Protein AF-A0A2U1ANM5-F1 (afdb_monomer)

Organism: NCBI:txid172901

Solvent-accessible surface area (backbone atoms only — not comparable to full-atom values): 6572 Å² total; per-residue (Å²): 144,84,55,70,69,64,52,50,54,52,50,51,56,49,51,52,55,51,50,52,52,56,52,50,56,52,48,50,51,51,51,34,51,51,52,34,53,51,53,36,49,52,51,50,54,52,47,26,64,67,14,61,36,53,91,90,54,89,54,94,73,46,73,56,52,79,62,56,63,49,81,44,83,42,75,51,94,76,40,80,35,71,37,62,46,77,34,50,72,80,61,88,74,78,62,62,70,61,52,56,56,54,54,52,48,60,62,77,69,59,133

Sequence (111 aa):
MKNVAQENEKAISGAIKIAEREIRDHLDVLVRQSVEDTLNALLNAEADAICQASRYQRSPDRQDTRAGSYKRKLLTKAGEVELQVPRYERCRLKHKSLSVIRQSKAVLKKP

Foldseek 3Di:
DPDVVVVVVVVVVVVVVVVVVVVVVVVLVVVLVVVQVVLQVLLQVLVCVQQVHHVPDDDPSGPWDWPFWDWDWAQDPSGIYIHTHTDTDPDPDDRPSVVVSVVVVVVVPDD

pLDDT: mean 79.52, std 12.74, range [37.69, 93.25]

InterPro domains:
  IPR001207 Transposase, mutator type [PF00872] (16-88)
  IPR001207 Transposase, mutator type [PTHR33217] (17-89)

Secondary structure (DSSP, 8-state):
--SHHHHHHHHHHHHHHHHHHHHHHHHHHHHHHHHHHHHHHHHHHHHHHHHTS-TT---TT----EEEEEEEEEEETTEEEEEEEEEESS--PPPHHHHHHHHHHHHTT--

Nearest PDB structures (foldseek):
  6xg8-assembly1_A  TM=7.596E-01  e=2.508E-04  Acetivibrio thermocellus ATCC 27405
  3bb1-assembly3_F  TM=3.248E-01  e=9.630E+00  Pisum sativum
  3bb1-assembly4_H  TM=2.721E-01  e=6.514E+00  Pisum sativum

Structure (mmCIF, N/CA/C/O backbone):
data_AF-A0A2U1ANM5-F1
#
_entry.id   AF-A0A2U1ANM5-F1
#
loop_
_atom_site.group_PDB
_atom_site.id
_atom_site.type_symbol
_atom_site.label_atom_id
_atom_site.label_alt_id
_atom_site.label_comp_id
_atom_site.label_asym_id
_atom_site.label_entity_id
_atom_site.label_seq_id
_atom_site.pdbx_PDB_ins_code
_atom_site.Cartn_x
_atom_site.Cartn_y
_atom_site.Cartn_z
_atom_site.occupancy
_atom_site.B_iso_or_equiv
_atom_site.auth_seq_id
_atom_site.auth_comp_id
_atom_site.auth_asym_id
_atom_site.auth_atom_id
_atom_site.pdbx_PDB_model_num
ATOM 1 N N . MET A 1 1 ? -34.993 -8.705 50.096 1.00 51.12 1 MET A N 1
ATOM 2 C CA . MET A 1 1 ? -33.958 -9.431 49.317 1.00 51.12 1 MET A CA 1
ATOM 3 C C . MET A 1 1 ? -34.191 -9.326 47.800 1.00 51.12 1 MET A C 1
ATOM 5 O O . MET A 1 1 ? -34.071 -10.310 47.088 1.00 51.12 1 MET A O 1
ATOM 9 N N . LYS A 1 2 ? -34.508 -8.137 47.269 1.00 54.59 2 LYS A N 1
ATOM 10 C CA . LYS A 1 2 ? -34.695 -7.904 45.827 1.00 54.59 2 LYS A CA 1
ATOM 11 C C . LYS A 1 2 ? -33.929 -6.630 45.480 1.00 54.59 2 LYS A C 1
ATOM 13 O O . LYS A 1 2 ? -34.429 -5.570 45.804 1.00 54.59 2 LYS A O 1
ATOM 18 N N . ASN A 1 3 ? -32.693 -6.759 44.998 1.00 62.16 3 ASN A N 1
ATOM 19 C CA . ASN A 1 3 ? -31.908 -5.672 44.375 1.00 62.16 3 ASN A CA 1
ATOM 20 C C . ASN A 1 3 ? -30.631 -6.209 43.706 1.00 62.16 3 ASN A C 1
ATOM 22 O O . ASN A 1 3 ? -30.222 -5.688 42.679 1.00 62.16 3 ASN A O 1
ATOM 26 N N . VAL A 1 4 ? -30.076 -7.321 44.201 1.00 60.78 4 VAL A N 1
ATOM 27 C CA . VAL A 1 4 ? -28.837 -7.915 43.660 1.00 60.78 4 VAL A CA 1
ATOM 28 C C . VAL A 1 4 ? -28.984 -8.344 42.190 1.00 60.78 4 VAL A C 1
ATOM 30 O O . VAL A 1 4 ? -28.096 -8.105 41.383 1.00 60.78 4 VAL A O 1
ATOM 33 N N . ALA A 1 5 ? -30.129 -8.915 41.797 1.00 60.09 5 ALA A N 1
ATOM 34 C CA . ALA A 1 5 ? -30.358 -9.341 40.411 1.00 60.09 5 ALA A CA 1
ATOM 35 C C . ALA A 1 5 ? -30.454 -8.161 39.419 1.00 60.09 5 ALA A C 1
ATOM 37 O O . ALA A 1 5 ? -29.904 -8.235 38.325 1.00 60.09 5 ALA A O 1
ATOM 38 N N . GLN A 1 6 ? -31.089 -7.051 39.817 1.00 62.19 6 GLN A N 1
ATOM 39 C CA . GLN A 1 6 ? -31.223 -5.858 38.968 1.00 62.19 6 GLN A CA 1
ATOM 40 C C . GLN A 1 6 ? -29.914 -5.067 38.852 1.00 62.19 6 GLN A C 1
ATOM 42 O O . GLN A 1 6 ? -29.645 -4.457 37.817 1.00 62.19 6 GLN A O 1
ATOM 47 N N . GLU A 1 7 ? -29.086 -5.077 39.898 1.00 63.22 7 GLU A N 1
ATOM 48 C CA . GLU A 1 7 ? -27.733 -4.518 39.848 1.00 63.22 7 GLU A CA 1
ATOM 49 C C . GLU A 1 7 ? -26.822 -5.343 38.932 1.00 63.22 7 GLU A C 1
ATOM 51 O O . GLU A 1 7 ? -26.096 -4.767 38.121 1.00 63.22 7 GLU A O 1
ATOM 56 N N . ASN A 1 8 ? -26.938 -6.674 38.969 1.00 68.38 8 ASN A N 1
ATOM 57 C CA . ASN A 1 8 ? -26.175 -7.568 38.099 1.00 68.38 8 ASN A CA 1
ATOM 58 C C . ASN A 1 8 ? -26.544 -7.398 36.616 1.00 68.38 8 ASN A C 1
ATOM 60 O O . ASN A 1 8 ? -25.651 -7.306 35.780 1.00 68.38 8 ASN A O 1
ATOM 64 N N . GLU A 1 9 ? -27.828 -7.281 36.264 1.00 68.38 9 GLU A N 1
ATOM 65 C CA . GLU A 1 9 ? -28.249 -7.017 34.876 1.00 68.38 9 GLU A CA 1
ATOM 66 C C . GLU A 1 9 ? -27.735 -5.666 34.358 1.00 68.38 9 GLU A C 1
ATOM 68 O O . GLU A 1 9 ? -27.256 -5.564 33.224 1.00 68.38 9 GLU A O 1
ATOM 73 N N . LYS A 1 10 ? -27.764 -4.625 35.201 1.00 69.44 10 LYS A N 1
ATOM 74 C CA . LYS A 1 10 ? -27.180 -3.320 34.863 1.00 69.44 10 LYS A CA 1
ATOM 75 C C . LYS A 1 10 ? -25.667 -3.413 34.678 1.00 69.44 10 LYS A C 1
ATOM 77 O O . LYS A 1 10 ? -25.166 -2.858 33.700 1.00 69.44 10 LYS A O 1
ATOM 82 N N . ALA A 1 11 ? -24.963 -4.141 35.543 1.00 70.75 11 ALA A N 1
ATOM 83 C CA . ALA A 1 11 ? -23.523 -4.362 35.435 1.00 70.75 11 ALA A CA 1
ATOM 84 C C . ALA A 1 11 ? -23.149 -5.128 34.153 1.00 70.75 11 ALA A C 1
ATOM 86 O O . ALA A 1 11 ? -22.244 -4.709 33.434 1.00 70.75 11 ALA A O 1
ATOM 87 N N . ILE A 1 12 ? -23.897 -6.181 33.807 1.00 71.62 12 ILE A N 1
ATOM 88 C CA . ILE A 1 12 ? -23.706 -6.961 32.573 1.00 71.62 12 ILE A CA 1
ATOM 89 C C . ILE A 1 12 ? -23.987 -6.095 31.337 1.00 71.62 12 ILE A C 1
ATOM 91 O O . ILE A 1 12 ? -23.191 -6.076 30.400 1.00 71.62 12 ILE A O 1
ATOM 95 N N . SER A 1 13 ? -25.067 -5.304 31.343 1.00 68.94 13 SER A N 1
ATOM 96 C CA . SER A 1 13 ? -25.369 -4.379 30.240 1.00 68.94 13 SER A CA 1
ATOM 97 C C . SER A 1 13 ? -24.305 -3.284 30.077 1.00 68.94 13 SER A C 1
ATOM 99 O O . SER A 1 13 ? -24.010 -2.863 28.958 1.00 68.94 13 SER A O 1
ATOM 101 N N . GLY A 1 14 ? -23.705 -2.833 31.184 1.00 72.12 14 GLY A N 1
ATOM 102 C CA . GLY A 1 14 ? -22.590 -1.891 31.187 1.00 72.12 14 GLY A CA 1
ATOM 103 C C . GLY A 1 14 ? -21.325 -2.512 30.601 1.00 72.12 14 GLY A C 1
ATOM 104 O O . GLY A 1 14 ? -20.705 -1.906 29.733 1.00 72.12 14 GLY A O 1
ATOM 105 N N . ALA A 1 15 ? -20.995 -3.742 31.000 1.00 67.81 15 ALA A N 1
ATOM 106 C CA . ALA A 1 15 ? -19.850 -4.487 30.481 1.00 67.81 15 ALA A CA 1
ATOM 107 C C . ALA A 1 15 ? -19.960 -4.750 28.968 1.00 67.81 15 ALA A C 1
ATOM 109 O O . ALA A 1 15 ? -18.996 -4.532 28.238 1.00 67.81 15 ALA A O 1
ATOM 110 N N . ILE A 1 16 ? -21.147 -5.119 28.471 1.00 73.31 16 ILE A N 1
ATOM 111 C CA . ILE A 1 16 ? -21.390 -5.323 27.031 1.00 73.31 16 ILE A CA 1
ATOM 112 C C . ILE A 1 16 ? -21.202 -4.016 26.240 1.00 73.31 16 ILE A C 1
ATOM 114 O O . ILE A 1 16 ? -20.592 -4.021 25.175 1.00 73.31 16 ILE A O 1
ATOM 118 N N . LYS A 1 17 ? -21.664 -2.875 26.769 1.00 71.38 17 LYS A N 1
ATOM 119 C CA . LYS A 1 17 ? -21.469 -1.558 26.131 1.00 71.38 17 LYS A CA 1
ATOM 120 C C . LYS A 1 17 ? -20.008 -1.106 26.121 1.00 71.38 17 LYS A C 1
ATOM 122 O O . LYS A 1 17 ? -19.599 -0.393 25.206 1.00 71.38 17 LYS A O 1
ATOM 127 N N . ILE A 1 18 ? -19.233 -1.477 27.140 1.00 71.69 18 ILE A N 1
ATOM 128 C CA . ILE A 1 18 ? -17.789 -1.210 27.190 1.00 71.69 18 ILE A CA 1
ATOM 129 C C . ILE A 1 18 ? -17.079 -2.043 26.117 1.00 71.69 18 ILE A C 1
ATOM 131 O O . ILE A 1 18 ? -16.328 -1.478 25.326 1.00 71.69 18 ILE A O 1
ATOM 135 N N . ALA A 1 19 ? -17.409 -3.335 26.014 1.00 74.31 19 ALA A N 1
ATOM 136 C CA . ALA A 1 19 ? -16.879 -4.213 24.974 1.00 74.31 19 ALA A CA 1
ATOM 137 C C . ALA A 1 19 ? -17.229 -3.716 23.560 1.00 74.31 19 ALA A C 1
ATOM 139 O O . ALA A 1 19 ? -16.395 -3.764 22.665 1.00 74.31 19 ALA A O 1
ATOM 140 N N . GLU A 1 20 ? -18.430 -3.171 23.346 1.00 78.38 20 GLU A N 1
ATOM 141 C CA . GLU A 1 20 ? -18.814 -2.602 22.049 1.00 78.38 20 GLU A CA 1
ATOM 142 C C . GLU A 1 20 ? -17.928 -1.415 21.632 1.00 78.38 20 GLU A C 1
ATOM 144 O O . GLU A 1 20 ? -17.584 -1.290 20.456 1.00 78.38 20 GLU A O 1
ATOM 149 N N . ARG A 1 21 ? -17.538 -0.548 22.576 1.00 78.12 21 ARG A N 1
ATOM 150 C CA . ARG A 1 21 ? -16.617 0.565 22.289 1.00 78.12 21 ARG A CA 1
ATOM 151 C C . ARG A 1 21 ? -15.234 0.052 21.908 1.00 78.12 21 ARG A C 1
ATOM 153 O O . ARG A 1 21 ? -14.710 0.456 20.878 1.00 78.12 21 ARG A O 1
ATOM 160 N N . GLU A 1 22 ? -14.704 -0.886 22.683 1.00 82.06 22 GLU A N 1
ATOM 161 C CA . GLU A 1 22 ? -13.393 -1.493 22.437 1.00 82.06 22 GLU A CA 1
ATOM 162 C C . GLU A 1 22 ? -13.347 -2.232 21.086 1.00 82.06 22 GLU A C 1
ATOM 164 O O . GLU A 1 22 ? -12.409 -2.069 20.307 1.00 82.06 22 GLU A O 1
ATOM 169 N N . ILE A 1 23 ? -14.416 -2.955 20.735 1.00 83.81 23 ILE A N 1
ATOM 170 C CA . ILE A 1 23 ? -14.550 -3.623 19.433 1.00 83.81 23 ILE A CA 1
ATOM 171 C C . ILE A 1 23 ? -14.570 -2.610 18.281 1.00 83.81 23 ILE A C 1
ATOM 173 O O . ILE A 1 23 ? -13.933 -2.847 17.254 1.00 83.81 23 ILE A O 1
ATOM 177 N N . ARG A 1 24 ? -15.292 -1.491 18.421 1.00 84.06 24 ARG A N 1
ATOM 178 C CA . ARG A 1 24 ? -15.338 -0.446 17.383 1.00 84.06 24 ARG A CA 1
ATOM 179 C C . ARG A 1 24 ? -13.976 0.208 17.181 1.00 84.06 24 ARG A C 1
ATOM 181 O O . ARG A 1 24 ? -13.552 0.346 16.038 1.00 84.06 24 ARG A O 1
ATOM 188 N N . ASP A 1 25 ? -13.273 0.527 18.264 1.00 85.56 25 ASP A N 1
ATOM 189 C CA . ASP A 1 25 ? -11.938 1.124 18.192 1.00 85.56 25 ASP A CA 1
ATOM 190 C C . ASP A 1 25 ? -10.944 0.176 17.499 1.00 85.56 25 ASP A C 1
ATOM 192 O O . ASP A 1 25 ? -10.175 0.588 16.627 1.00 85.56 25 ASP A O 1
ATOM 196 N N . HIS A 1 26 ? -10.992 -1.120 17.823 1.00 85.88 26 HIS A N 1
ATOM 197 C CA . HIS A 1 26 ? -10.183 -2.130 17.141 1.00 85.88 26 HIS A CA 1
ATOM 198 C C . HIS A 1 26 ? -10.544 -2.275 15.661 1.00 85.88 26 HIS A C 1
ATOM 200 O O . HIS A 1 26 ? -9.649 -2.376 14.818 1.00 85.88 26 HIS A O 1
ATOM 206 N N . LEU A 1 27 ? -11.834 -2.246 15.322 1.00 88.56 27 LEU A N 1
ATOM 207 C CA . LEU A 1 27 ? -12.284 -2.330 13.937 1.00 88.56 27 LEU A CA 1
ATOM 208 C C . LEU A 1 27 ? -11.816 -1.119 13.121 1.00 88.56 27 LEU A C 1
ATOM 210 O O . LEU A 1 27 ? -11.352 -1.290 11.997 1.00 88.56 27 LEU A O 1
ATOM 214 N N . ASP A 1 28 ? -11.859 0.083 13.691 1.00 87.50 28 ASP A N 1
ATOM 215 C CA . ASP A 1 28 ? -11.379 1.301 13.035 1.00 87.50 28 ASP A CA 1
ATOM 216 C C . ASP A 1 28 ? -9.877 1.236 12.725 1.00 87.50 28 ASP A C 1
ATOM 218 O O . ASP A 1 28 ? -9.435 1.667 11.653 1.00 87.50 28 ASP A O 1
ATOM 222 N N . VAL A 1 29 ? -9.079 0.658 13.629 1.00 88.62 29 VAL A N 1
ATOM 223 C CA . VAL A 1 29 ? -7.650 0.410 13.388 1.00 88.62 29 VAL A CA 1
ATOM 224 C C . VAL A 1 29 ? -7.453 -0.584 12.243 1.00 88.62 29 VAL A C 1
ATOM 226 O O . VAL A 1 29 ? -6.670 -0.307 11.332 1.00 88.62 29 VAL A O 1
ATOM 229 N N . LEU A 1 30 ? -8.191 -1.697 12.240 1.00 90.88 30 LEU A N 1
A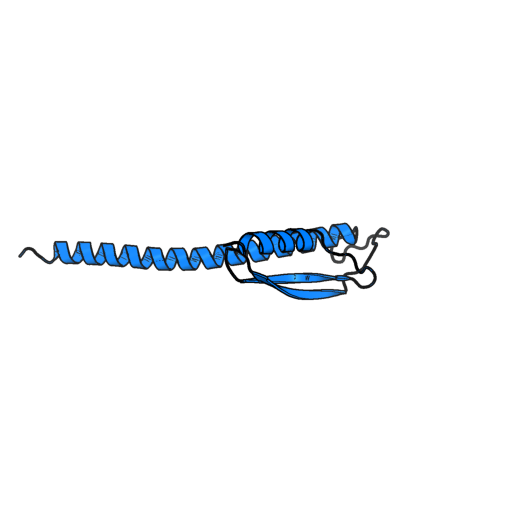TOM 230 C CA . LEU A 1 30 ? -8.100 -2.718 11.190 1.00 90.88 30 LEU A CA 1
ATOM 231 C C . LEU A 1 30 ? -8.515 -2.178 9.818 1.00 90.88 30 LEU A C 1
ATOM 233 O O . LEU A 1 30 ? -7.849 -2.436 8.816 1.00 90.88 30 LEU A O 1
ATOM 237 N N . VAL A 1 31 ? -9.588 -1.387 9.759 1.00 91.19 31 VAL A N 1
ATOM 238 C CA . VAL A 1 31 ? -10.048 -0.749 8.520 1.00 91.19 31 VAL A CA 1
ATOM 239 C C . VAL A 1 31 ? -8.995 0.227 8.005 1.00 91.19 31 VAL A C 1
ATOM 241 O O . VAL A 1 31 ? -8.689 0.216 6.813 1.00 91.19 31 VAL A O 1
ATOM 244 N N . ARG A 1 32 ? -8.394 1.042 8.880 1.00 89.94 32 ARG A N 1
ATOM 245 C CA . ARG A 1 32 ? -7.320 1.964 8.485 1.00 89.94 32 ARG A CA 1
ATOM 246 C C . ARG A 1 32 ? -6.113 1.216 7.913 1.00 89.94 32 ARG A C 1
ATOM 248 O O . ARG A 1 32 ? -5.632 1.602 6.851 1.00 89.94 32 ARG A O 1
ATOM 255 N N . GLN A 1 33 ? -5.669 0.145 8.572 1.00 91.81 33 GLN A N 1
ATOM 256 C CA . GLN A 1 33 ? -4.562 -0.698 8.100 1.00 91.81 33 GLN A CA 1
ATOM 257 C C . GLN A 1 33 ? -4.885 -1.356 6.754 1.00 91.81 33 GLN A C 1
ATOM 259 O O . GLN A 1 33 ? -4.103 -1.259 5.816 1.00 91.81 33 GLN A O 1
ATOM 264 N N . SER A 1 34 ? -6.080 -1.929 6.604 1.00 92.94 34 SER A N 1
ATOM 265 C CA . SER A 1 34 ? -6.506 -2.545 5.342 1.00 92.94 34 SER A CA 1
ATOM 266 C C . SER A 1 34 ? -6.556 -1.535 4.187 1.00 92.94 34 SER A C 1
ATOM 268 O O . SER A 1 34 ? -6.132 -1.828 3.066 1.00 92.94 34 SER A O 1
ATOM 270 N N . VAL A 1 35 ? -7.022 -0.310 4.447 1.00 91.06 35 VAL A N 1
ATOM 271 C CA . VAL A 1 35 ? -6.993 0.778 3.457 1.00 91.06 35 VAL A CA 1
ATOM 272 C C . VAL A 1 35 ? -5.553 1.168 3.109 1.00 91.06 35 VAL A C 1
ATOM 274 O O . VAL A 1 35 ? -5.251 1.397 1.939 1.00 91.06 35 VAL A O 1
ATOM 277 N N . GLU A 1 36 ? -4.650 1.223 4.086 1.00 91.31 36 GLU A N 1
ATOM 278 C CA . GLU A 1 36 ? -3.229 1.487 3.843 1.00 91.31 36 GLU A CA 1
ATOM 279 C C . GLU A 1 36 ? -2.596 0.427 2.938 1.00 91.31 36 GLU A C 1
ATOM 281 O O . GLU A 1 36 ? -2.003 0.756 1.905 1.00 91.31 36 GLU A O 1
ATOM 286 N N . ASP A 1 37 ? -2.789 -0.843 3.281 1.00 93.25 37 ASP A N 1
ATOM 287 C CA . ASP A 1 37 ? -2.216 -1.976 2.563 1.00 93.25 37 ASP A CA 1
ATOM 288 C C . ASP A 1 37 ? -2.741 -2.059 1.131 1.00 93.25 37 ASP A C 1
ATOM 290 O O . ASP A 1 37 ? -1.967 -2.212 0.183 1.00 93.25 37 ASP A O 1
ATOM 294 N N . THR A 1 38 ? -4.052 -1.890 0.945 1.00 92.62 38 THR A N 1
ATOM 295 C CA . THR A 1 38 ? -4.672 -1.923 -0.387 1.00 92.62 38 THR A CA 1
ATOM 296 C C . THR A 1 38 ? -4.186 -0.778 -1.272 1.00 92.62 38 THR A C 1
ATOM 298 O O . THR A 1 38 ? -3.846 -1.004 -2.435 1.00 92.62 38 THR A O 1
ATOM 301 N N . LEU A 1 39 ? -4.079 0.446 -0.746 1.00 90.56 39 LEU A N 1
ATOM 302 C CA . LEU A 1 39 ? -3.572 1.586 -1.514 1.00 90.56 39 LEU A CA 1
ATOM 303 C C . LEU A 1 39 ? -2.090 1.424 -1.873 1.00 90.56 39 LEU A C 1
ATOM 305 O O . LEU A 1 39 ? -1.692 1.724 -3.002 1.00 90.56 39 LEU A O 1
ATOM 309 N N . ASN A 1 40 ? -1.278 0.913 -0.948 1.00 92.31 40 ASN A N 1
ATOM 310 C CA . ASN A 1 40 ? 0.131 0.625 -1.204 1.00 92.31 40 ASN A CA 1
ATOM 311 C C . ASN A 1 40 ? 0.305 -0.523 -2.215 1.00 92.31 40 ASN A C 1
ATOM 313 O O . ASN A 1 40 ? 1.185 -0.459 -3.078 1.00 92.31 40 ASN A O 1
ATOM 317 N N . ALA A 1 41 ? -0.554 -1.544 -2.182 1.00 92.62 41 ALA A N 1
ATOM 318 C CA . ALA A 1 41 ? -0.572 -2.612 -3.179 1.00 92.62 41 ALA A CA 1
ATOM 319 C C . ALA A 1 41 ? -0.925 -2.082 -4.579 1.00 92.62 41 ALA A C 1
ATOM 321 O O . ALA A 1 41 ? -0.245 -2.417 -5.549 1.00 92.62 41 ALA A O 1
ATOM 322 N N . LEU A 1 42 ? -1.917 -1.192 -4.687 1.00 92.00 42 LEU A N 1
ATOM 323 C CA . LEU A 1 42 ? -2.282 -0.558 -5.958 1.00 92.00 42 LEU A CA 1
ATOM 324 C C . LEU A 1 42 ? -1.145 0.294 -6.535 1.00 92.00 42 LEU A C 1
ATOM 326 O O . LEU A 1 42 ? -0.879 0.224 -7.733 1.00 92.00 42 LEU A O 1
ATOM 330 N N . LEU A 1 43 ? -0.436 1.054 -5.695 1.00 90.62 43 LEU A N 1
ATOM 331 C CA . LEU A 1 43 ? 0.744 1.817 -6.121 1.00 90.62 43 LEU A CA 1
ATOM 332 C C . LEU A 1 43 ? 1.867 0.905 -6.625 1.00 90.62 43 LEU A C 1
ATOM 334 O O . LEU A 1 43 ? 2.552 1.235 -7.592 1.00 90.62 43 LEU A O 1
ATOM 338 N N . ASN A 1 44 ? 2.053 -0.253 -5.990 1.00 89.69 44 ASN A N 1
ATOM 339 C CA . ASN A 1 44 ? 3.034 -1.239 -6.429 1.00 89.69 44 ASN A CA 1
ATOM 340 C C . ASN A 1 44 ? 2.654 -1.894 -7.758 1.00 89.69 44 ASN A C 1
ATOM 342 O O . ASN A 1 44 ? 3.530 -2.045 -8.608 1.00 89.69 44 ASN A O 1
ATOM 346 N N . ALA A 1 45 ? 1.381 -2.238 -7.947 1.00 91.00 45 ALA A N 1
ATOM 347 C CA . ALA A 1 45 ? 0.883 -2.799 -9.199 1.00 91.00 45 ALA A CA 1
ATOM 348 C C . ALA A 1 45 ? 0.988 -1.788 -10.351 1.00 91.00 45 ALA A C 1
ATOM 350 O O . ALA A 1 45 ? 1.420 -2.127 -11.451 1.00 91.00 45 ALA A O 1
ATOM 351 N N . GLU A 1 46 ? 0.665 -0.519 -10.089 1.00 90.50 46 GLU A N 1
ATOM 352 C CA . GLU A 1 46 ? 0.857 0.556 -11.061 1.00 90.50 46 GLU A CA 1
ATOM 353 C C . GLU A 1 46 ? 2.340 0.726 -11.422 1.00 90.50 46 GLU A C 1
ATOM 355 O O . GLU A 1 46 ? 2.679 0.902 -12.591 1.00 90.50 46 GLU A O 1
ATOM 360 N N . ALA A 1 47 ? 3.236 0.603 -10.442 1.00 89.44 47 ALA A N 1
ATOM 361 C CA . ALA A 1 47 ? 4.667 0.662 -10.693 1.00 89.44 47 ALA A CA 1
ATOM 362 C C . ALA A 1 47 ? 5.195 -0.511 -11.524 1.00 89.44 47 ALA A C 1
ATOM 364 O O . ALA A 1 47 ? 6.071 -0.305 -12.362 1.00 89.44 47 ALA A O 1
ATOM 365 N N . ASP A 1 48 ? 4.657 -1.716 -11.347 1.00 89.56 48 ASP A N 1
ATOM 366 C CA . ASP A 1 48 ? 4.992 -2.855 -12.208 1.00 89.56 48 ASP A CA 1
ATOM 367 C C . ASP A 1 48 ? 4.505 -2.637 -13.643 1.00 89.56 48 ASP A C 1
ATOM 369 O O . ASP A 1 48 ? 5.247 -2.909 -14.587 1.00 89.56 48 ASP A O 1
ATOM 373 N N . ALA A 1 49 ? 3.307 -2.070 -13.815 1.00 89.06 49 ALA A N 1
ATOM 374 C CA . ALA A 1 49 ? 2.771 -1.730 -15.130 1.00 89.06 49 ALA A CA 1
ATOM 375 C C . ALA A 1 49 ? 3.608 -0.652 -15.843 1.00 89.06 49 ALA A C 1
ATOM 377 O O . ALA A 1 49 ? 3.847 -0.760 -17.044 1.00 89.06 49 ALA A O 1
ATOM 378 N N . ILE A 1 50 ? 4.088 0.360 -15.111 1.00 87.19 50 ILE A N 1
ATOM 379 C CA . ILE A 1 50 ? 4.965 1.411 -15.654 1.00 87.19 50 ILE A CA 1
ATOM 380 C C . ILE A 1 50 ? 6.338 0.842 -16.023 1.00 87.19 50 ILE A C 1
ATOM 382 O O . ILE A 1 50 ? 6.855 1.123 -17.099 1.00 87.19 50 ILE A O 1
ATOM 386 N N . CYS A 1 51 ? 6.936 0.032 -15.149 1.00 87.44 51 CYS A N 1
ATOM 387 C CA . CYS A 1 51 ? 8.237 -0.577 -15.416 1.00 87.44 51 CYS A CA 1
ATOM 388 C C . CYS A 1 51 ? 8.173 -1.719 -16.447 1.00 87.44 51 CYS A C 1
ATOM 390 O O . CYS A 1 51 ? 9.235 -2.174 -16.872 1.00 87.44 51 CYS A O 1
ATOM 392 N N . GLN A 1 52 ? 6.970 -2.193 -16.807 1.00 88.81 52 GLN A N 1
ATOM 393 C CA . GLN A 1 52 ? 6.709 -3.413 -17.591 1.00 88.81 52 GLN A CA 1
ATOM 394 C C . GLN A 1 52 ? 7.399 -4.668 -17.033 1.00 88.81 52 GLN A C 1
ATOM 396 O O . GLN A 1 52 ? 7.681 -5.629 -17.745 1.00 88.81 52 GLN A O 1
ATOM 401 N N . ALA A 1 53 ? 7.715 -4.650 -15.742 1.00 88.50 53 ALA A 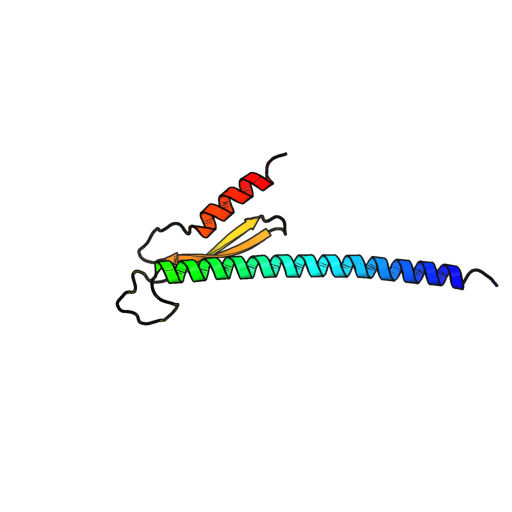N 1
ATOM 402 C CA . ALA A 1 53 ? 8.451 -5.704 -15.074 1.00 88.50 53 ALA A CA 1
ATOM 403 C C . ALA A 1 53 ? 8.259 -5.582 -13.566 1.00 88.50 53 ALA A C 1
ATOM 405 O O . ALA A 1 53 ? 8.356 -4.485 -13.006 1.00 88.50 53 ALA A O 1
ATOM 406 N N . SER A 1 54 ? 8.092 -6.725 -12.908 1.00 87.25 54 SER A N 1
ATOM 407 C CA . SER A 1 54 ? 8.014 -6.803 -11.456 1.00 87.25 54 SER A CA 1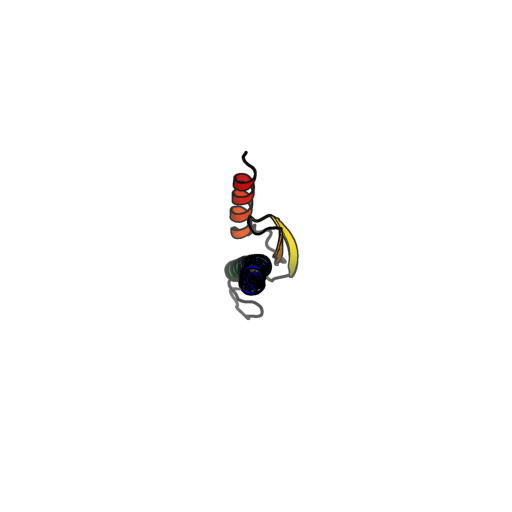
ATOM 408 C C . SER A 1 54 ? 9.325 -6.394 -10.784 1.00 87.25 54 SER A C 1
ATOM 410 O O . SER A 1 54 ? 10.400 -6.291 -11.401 1.00 87.25 54 SER A O 1
ATOM 412 N N . ARG A 1 55 ? 9.259 -6.167 -9.469 1.00 84.19 55 ARG A N 1
ATOM 413 C CA . ARG A 1 55 ? 10.442 -5.886 -8.651 1.00 84.19 55 ARG A CA 1
ATOM 414 C C . ARG A 1 55 ? 11.481 -7.005 -8.813 1.00 84.19 55 ARG A C 1
ATOM 416 O O . ARG A 1 55 ? 11.164 -8.177 -8.662 1.00 84.19 55 ARG A O 1
ATOM 423 N N . TYR A 1 56 ? 12.718 -6.621 -9.132 1.00 86.19 56 TYR A N 1
ATOM 424 C CA . TYR A 1 56 ? 13.862 -7.515 -9.385 1.00 86.19 56 TYR A CA 1
ATOM 425 C C . TYR A 1 56 ? 13.748 -8.461 -10.591 1.00 86.19 56 TYR A C 1
ATOM 427 O O . TYR A 1 56 ? 14.716 -9.152 -10.902 1.00 86.19 56 TYR A O 1
ATOM 435 N N . GLN A 1 57 ? 12.636 -8.454 -11.32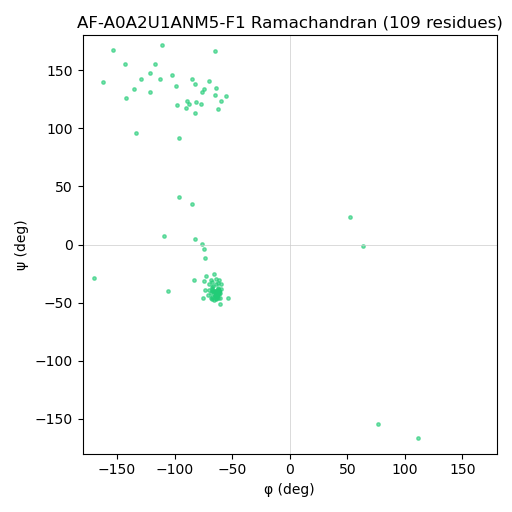9 1.00 88.00 57 GLN A N 1
ATOM 436 C CA . GLN A 1 57 ? 12.506 -9.249 -12.546 1.00 88.00 57 GLN A CA 1
ATOM 437 C C . GLN A 1 57 ? 13.497 -8.759 -13.610 1.00 88.00 57 GLN A C 1
ATOM 439 O O . GLN A 1 57 ? 13.550 -7.571 -13.939 1.00 88.00 57 GLN A O 1
ATOM 444 N N . ARG A 1 58 ? 14.290 -9.662 -14.185 1.00 88.88 58 ARG A N 1
ATOM 445 C CA . ARG A 1 58 ? 15.102 -9.339 -15.361 1.00 88.88 58 ARG A CA 1
ATOM 446 C C . ARG A 1 58 ? 14.200 -9.458 -16.587 1.00 88.88 58 ARG A C 1
ATOM 448 O O . ARG A 1 58 ? 13.726 -10.545 -16.887 1.00 88.88 58 ARG A O 1
ATOM 455 N N . SER A 1 59 ? 13.931 -8.334 -17.241 1.00 86.81 59 SER A N 1
ATOM 456 C CA . SER A 1 59 ? 13.171 -8.271 -18.488 1.00 86.81 59 SER A CA 1
ATOM 457 C C . SER A 1 59 ? 13.899 -7.330 -19.448 1.00 86.81 59 SER A C 1
ATOM 459 O O . SER A 1 59 ? 14.315 -6.256 -18.996 1.00 86.81 59 SER A O 1
ATOM 461 N N . PRO A 1 60 ? 14.082 -7.709 -20.725 1.00 87.81 60 PRO A N 1
ATOM 462 C CA . PRO A 1 60 ? 14.626 -6.809 -21.738 1.00 87.81 60 PRO A CA 1
ATOM 463 C C . PRO A 1 60 ? 13.675 -5.639 -22.033 1.00 87.81 60 PRO A C 1
ATOM 465 O O . PRO A 1 60 ? 14.143 -4.558 -22.372 1.00 87.81 60 PRO A O 1
ATOM 468 N N . ASP A 1 61 ? 12.371 -5.819 -21.803 1.00 87.50 61 ASP A N 1
ATOM 469 C CA . ASP A 1 61 ? 11.332 -4.806 -22.034 1.00 87.50 61 ASP A CA 1
ATOM 470 C C . ASP A 1 61 ? 11.202 -3.802 -20.874 1.00 87.50 61 ASP A C 1
ATOM 472 O O . ASP A 1 61 ? 10.306 -2.958 -20.856 1.00 87.50 61 ASP A O 1
ATOM 476 N N . ARG A 1 62 ? 12.082 -3.881 -19.864 1.00 88.19 62 ARG A N 1
ATOM 477 C CA . ARG A 1 62 ? 12.041 -2.986 -18.701 1.00 88.19 62 ARG A CA 1
ATOM 478 C C . ARG A 1 62 ? 12.259 -1.537 -19.139 1.00 88.19 62 ARG A C 1
ATOM 480 O O . ARG A 1 62 ? 13.356 -1.165 -19.550 1.00 88.19 62 ARG A O 1
ATOM 487 N N . GLN A 1 63 ? 11.246 -0.699 -18.933 1.00 86.12 63 GLN A N 1
ATOM 488 C CA . GLN A 1 63 ? 11.303 0.716 -19.320 1.00 86.12 63 GLN A CA 1
ATOM 489 C C . GLN A 1 63 ? 11.995 1.613 -18.287 1.00 86.12 63 GLN A C 1
ATOM 491 O O . GLN A 1 63 ? 12.606 2.618 -18.651 1.00 86.12 63 GLN A O 1
ATOM 496 N N . ASP A 1 64 ? 11.908 1.274 -16.998 1.00 85.62 64 ASP A N 1
ATOM 497 C CA . ASP A 1 64 ? 12.526 2.057 -15.924 1.00 85.62 64 ASP A CA 1
ATOM 498 C C . ASP A 1 64 ? 12.861 1.201 -14.690 1.00 85.62 64 ASP A C 1
ATOM 500 O O . ASP A 1 64 ? 12.397 0.061 -14.528 1.00 85.62 64 ASP A O 1
ATOM 504 N N . THR A 1 65 ? 13.649 1.788 -13.793 1.00 85.50 65 THR A N 1
ATOM 505 C CA . THR A 1 65 ? 14.087 1.203 -12.527 1.00 85.50 65 THR A CA 1
ATOM 506 C C . THR A 1 65 ? 13.467 1.953 -11.350 1.00 85.50 65 THR A C 1
ATOM 508 O O . THR A 1 65 ? 13.320 3.177 -11.351 1.00 85.50 65 THR A O 1
ATOM 511 N N . ARG A 1 66 ? 13.104 1.203 -10.305 1.00 86.12 66 ARG A N 1
ATOM 512 C CA . ARG A 1 66 ? 12.599 1.769 -9.051 1.00 86.12 66 ARG A CA 1
ATOM 513 C C . ARG A 1 66 ? 13.760 2.334 -8.225 1.00 86.12 66 ARG A C 1
ATOM 515 O O . ARG A 1 66 ? 14.631 1.584 -7.799 1.00 86.12 66 ARG A O 1
ATOM 522 N N . ALA A 1 67 ? 13.700 3.625 -7.920 1.00 88.56 67 ALA A N 1
ATOM 523 C CA . ALA A 1 67 ? 14.662 4.376 -7.110 1.00 88.56 67 ALA A CA 1
ATOM 524 C C . ALA A 1 67 ? 14.209 4.494 -5.639 1.00 88.56 67 ALA A C 1
ATOM 526 O O . ALA A 1 67 ? 14.273 5.565 -5.032 1.00 88.56 67 ALA A O 1
ATOM 527 N N . GLY A 1 68 ? 13.667 3.408 -5.084 1.00 88.75 68 GLY A N 1
ATOM 528 C CA . GLY A 1 68 ? 13.056 3.396 -3.753 1.00 88.75 68 GLY A CA 1
ATOM 529 C C . GLY A 1 68 ? 11.663 4.036 -3.709 1.00 88.75 68 GLY A C 1
ATOM 530 O O . GLY A 1 68 ? 10.926 4.054 -4.696 1.00 88.75 68 GLY A O 1
ATOM 531 N N . SER A 1 69 ? 11.280 4.532 -2.536 1.00 90.56 69 SER A N 1
ATOM 532 C CA . SER A 1 69 ? 9.957 5.099 -2.265 1.00 90.56 69 SER A CA 1
ATOM 533 C C . SER A 1 69 ? 10.052 6.292 -1.322 1.00 90.56 69 SER A C 1
ATOM 535 O O . SER A 1 69 ? 10.985 6.395 -0.528 1.00 90.56 69 SER A O 1
ATOM 537 N N . TYR A 1 70 ? 9.065 7.183 -1.377 1.00 91.56 70 TYR A N 1
ATOM 538 C CA . TYR A 1 70 ? 8.908 8.264 -0.407 1.00 91.56 70 TYR A CA 1
ATOM 539 C C . TYR A 1 70 ? 7.550 8.175 0.286 1.00 91.56 70 TYR A C 1
ATOM 541 O O . TYR A 1 70 ? 6.557 7.737 -0.297 1.00 91.56 70 TYR A O 1
ATOM 549 N N . LYS A 1 71 ? 7.517 8.599 1.549 1.00 92.06 71 LYS A N 1
ATOM 550 C CA . LYS A 1 71 ? 6.318 8.580 2.385 1.00 92.06 71 LYS A CA 1
ATOM 551 C C . LYS A 1 71 ? 5.436 9.791 2.100 1.00 92.06 71 LYS A C 1
ATOM 553 O O . LYS A 1 71 ? 5.930 10.911 1.954 1.00 92.06 71 LYS A O 1
ATOM 558 N N . ARG A 1 72 ? 4.122 9.583 2.035 1.00 89.69 72 ARG A N 1
ATOM 559 C CA . ARG A 1 72 ? 3.140 10.660 1.883 1.00 89.69 72 ARG A CA 1
ATOM 560 C C . ARG A 1 72 ? 1.889 10.377 2.699 1.00 89.69 72 ARG A C 1
ATOM 562 O O . ARG A 1 72 ? 1.225 9.369 2.501 1.00 89.69 72 ARG A O 1
ATOM 569 N N . LYS A 1 73 ? 1.517 11.337 3.539 1.00 89.00 73 LYS A N 1
ATOM 570 C CA . LYS A 1 73 ? 0.294 11.288 4.340 1.00 89.00 73 LYS A CA 1
ATOM 571 C C . LYS A 1 73 ? -0.939 11.597 3.494 1.00 89.00 73 LYS A C 1
ATOM 573 O O . LYS A 1 73 ? -0.980 12.594 2.759 1.00 89.00 73 LYS A O 1
ATOM 578 N N . LEU A 1 74 ? -1.954 10.753 3.617 1.00 85.81 74 LEU A N 1
ATOM 579 C CA . LEU A 1 74 ? -3.261 10.919 3.002 1.00 85.81 74 LEU A CA 1
ATOM 580 C C . LEU A 1 74 ? -4.335 10.937 4.088 1.00 85.81 74 LEU A C 1
ATOM 582 O O . LEU A 1 74 ? -4.384 10.061 4.937 1.00 85.81 74 LEU A O 1
ATOM 586 N N . LEU A 1 75 ? -5.229 11.923 4.028 1.00 84.25 75 LEU A N 1
ATOM 587 C CA . LEU A 1 75 ? -6.422 11.937 4.872 1.00 84.25 75 LEU A CA 1
ATOM 588 C C . LEU A 1 75 ? -7.541 11.216 4.128 1.00 84.25 75 LEU A C 1
ATOM 590 O O . LEU A 1 75 ? -7.946 11.661 3.051 1.00 84.25 75 LEU A O 1
ATOM 594 N N . THR A 1 76 ? -8.013 10.122 4.708 1.00 82.25 76 THR A N 1
ATOM 595 C CA . THR A 1 76 ? -9.168 9.349 4.249 1.00 82.25 76 THR A CA 1
ATOM 596 C C . THR A 1 76 ? -10.316 9.495 5.245 1.00 82.25 76 THR A C 1
ATOM 598 O O . THR A 1 76 ? -10.141 10.037 6.336 1.00 82.25 76 THR A O 1
ATOM 601 N N . LYS A 1 77 ? -11.503 8.987 4.895 1.00 81.19 77 LYS A N 1
ATOM 602 C CA . LYS A 1 77 ? -12.641 8.943 5.825 1.00 81.19 77 LYS A CA 1
ATOM 603 C C . LYS A 1 77 ? -12.349 8.071 7.055 1.00 81.19 77 LYS A C 1
ATOM 605 O O . LYS A 1 77 ? -12.797 8.402 8.142 1.00 81.19 77 LYS A O 1
ATOM 610 N N . ALA A 1 78 ? -11.558 7.012 6.882 1.00 80.38 78 ALA A N 1
ATOM 611 C CA . ALA A 1 78 ? -11.084 6.157 7.968 1.00 80.38 78 ALA A CA 1
ATOM 612 C C . ALA A 1 78 ? -9.940 6.801 8.778 1.00 80.38 78 ALA A C 1
ATOM 614 O O . ALA A 1 78 ? -9.433 6.195 9.712 1.00 80.38 78 ALA A O 1
ATOM 615 N N . GLY A 1 79 ? -9.511 8.025 8.451 1.00 84.12 79 GLY A N 1
ATOM 616 C CA . GLY A 1 79 ? -8.446 8.766 9.129 1.00 84.12 79 GLY A CA 1
ATOM 617 C C . GLY A 1 79 ? -7.184 8.937 8.285 1.00 84.12 79 GLY A C 1
ATOM 618 O O . GLY A 1 79 ? -7.190 8.753 7.065 1.00 84.12 79 GLY A O 1
ATOM 619 N N . GLU A 1 80 ? -6.098 9.351 8.933 1.00 88.00 80 GLU A N 1
ATOM 620 C CA . GLU A 1 80 ? -4.804 9.542 8.276 1.00 88.00 80 GLU A CA 1
ATOM 621 C C . GLU A 1 80 ? -4.133 8.193 7.982 1.00 88.00 80 GLU A C 1
ATOM 623 O O . GLU A 1 80 ? -4.107 7.316 8.837 1.00 88.00 80 GLU A O 1
ATOM 628 N N . VAL A 1 81 ? -3.614 8.045 6.765 1.00 90.25 81 VAL A N 1
ATOM 629 C CA . VAL A 1 81 ? -2.950 6.844 6.242 1.00 90.25 81 VAL A CA 1
ATOM 630 C C . VAL A 1 81 ? -1.606 7.246 5.634 1.00 90.25 81 VAL A C 1
ATOM 632 O O . VAL A 1 81 ? -1.505 8.306 5.000 1.00 90.25 81 VAL A O 1
ATOM 635 N N . GLU A 1 82 ? -0.574 6.418 5.802 1.00 90.75 82 GLU A N 1
AT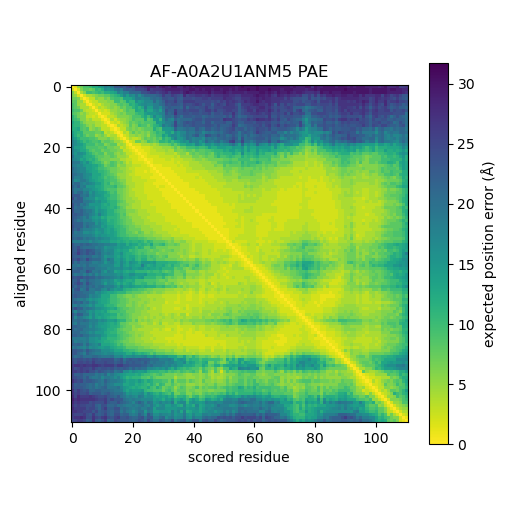OM 636 C CA . GLU A 1 82 ? 0.746 6.649 5.211 1.00 90.75 82 GLU A CA 1
ATOM 637 C C . GLU A 1 82 ? 0.926 5.841 3.914 1.00 90.75 82 GLU A C 1
ATOM 639 O O . GLU A 1 82 ? 0.873 4.618 3.887 1.00 90.75 82 GLU A O 1
ATOM 644 N N . LEU A 1 83 ? 1.160 6.535 2.798 1.00 91.19 83 LEU A N 1
ATOM 645 C CA . LEU A 1 83 ? 1.417 5.897 1.508 1.00 91.19 83 LEU A CA 1
ATOM 646 C C . LEU A 1 83 ? 2.911 5.837 1.205 1.00 91.19 83 LEU A C 1
ATOM 648 O O . LEU A 1 83 ? 3.618 6.842 1.338 1.00 91.19 83 LEU A O 1
ATOM 652 N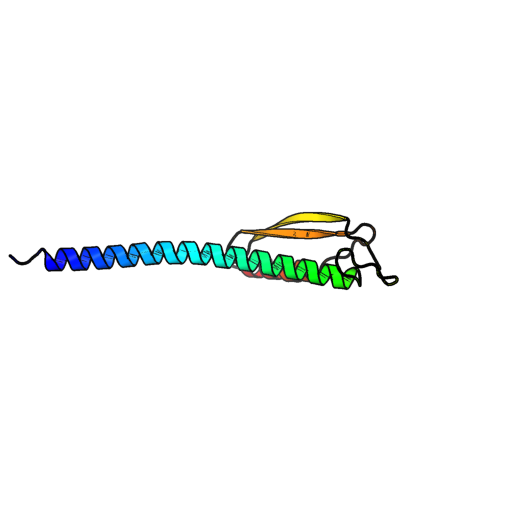 N . GLN A 1 84 ? 3.368 4.691 0.706 1.00 92.62 84 GLN A N 1
ATOM 653 C CA . GLN A 1 84 ? 4.714 4.495 0.172 1.00 92.62 84 GLN A CA 1
ATOM 654 C C . GLN A 1 84 ? 4.693 4.669 -1.344 1.00 92.62 84 GLN A C 1
ATOM 656 O O . GLN A 1 84 ? 4.448 3.731 -2.0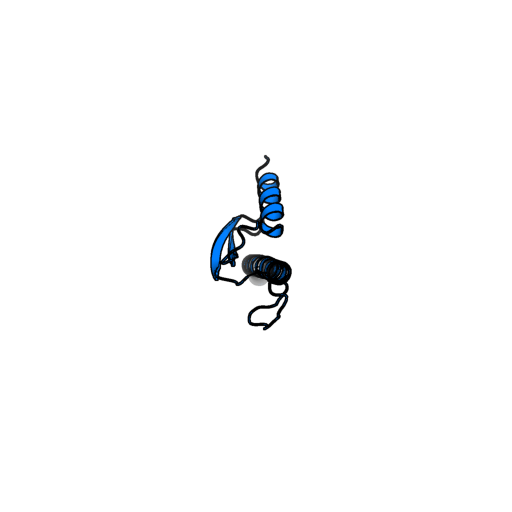98 1.00 92.62 84 GLN A O 1
ATOM 661 N N . VAL A 1 85 ? 4.942 5.890 -1.811 1.00 90.31 85 VAL A N 1
ATOM 662 C CA . VAL A 1 85 ? 4.893 6.193 -3.241 1.00 90.31 85 VAL A CA 1
ATOM 663 C C . VAL A 1 85 ? 6.208 5.777 -3.908 1.00 90.31 85 VAL A C 1
ATOM 665 O O . VAL A 1 85 ? 7.264 6.286 -3.515 1.00 90.31 85 VAL A O 1
ATOM 668 N N . PRO A 1 86 ? 6.177 4.905 -4.935 1.00 90.62 86 PRO A N 1
ATOM 669 C CA . PRO A 1 86 ? 7.372 4.519 -5.673 1.00 90.62 86 PRO A CA 1
ATOM 670 C C . PRO A 1 86 ? 7.986 5.710 -6.410 1.00 90.62 86 PRO A C 1
ATOM 672 O O . PRO A 1 86 ? 7.280 6.483 -7.070 1.00 90.62 86 PRO A O 1
ATOM 675 N N . ARG A 1 87 ? 9.311 5.831 -6.309 1.00 87.81 87 ARG A N 1
ATOM 676 C CA . ARG A 1 87 ? 10.123 6.765 -7.087 1.00 87.81 87 ARG A CA 1
ATOM 677 C C . ARG A 1 87 ? 10.812 6.004 -8.213 1.00 87.81 87 ARG A C 1
ATOM 679 O O . ARG A 1 87 ? 11.209 4.855 -8.035 1.00 87.81 87 ARG A O 1
ATOM 686 N N . TYR A 1 88 ? 10.989 6.667 -9.346 1.00 88.56 88 TYR A N 1
ATOM 687 C CA . TYR A 1 88 ? 11.681 6.112 -10.504 1.00 88.56 88 TYR A CA 1
ATOM 688 C C . TYR A 1 88 ? 12.940 6.913 -10.823 1.00 88.56 88 TYR A C 1
ATOM 690 O O . TYR A 1 88 ? 13.039 8.086 -10.446 1.00 88.56 88 TYR A O 1
ATOM 698 N N . GLU A 1 89 ? 13.907 6.271 -11.477 1.00 82.62 89 GLU A N 1
ATOM 699 C CA . GLU A 1 89 ? 15.186 6.898 -11.822 1.00 82.62 89 GLU A CA 1
ATOM 700 C C . GLU A 1 89 ? 15.056 7.861 -13.002 1.00 82.62 89 GLU A C 1
ATOM 702 O O . GLU A 1 89 ? 15.563 8.982 -12.931 1.00 82.62 89 GLU A O 1
ATOM 707 N N . ARG A 1 90 ? 14.369 7.453 -14.079 1.00 80.12 90 ARG A N 1
ATOM 708 C CA . ARG A 1 90 ? 14.295 8.245 -15.317 1.00 80.12 90 ARG A CA 1
ATOM 709 C C . ARG A 1 90 ? 12.943 8.915 -15.515 1.00 80.12 90 ARG A C 1
ATOM 711 O O . ARG A 1 90 ? 12.885 10.068 -15.943 1.00 80.12 90 ARG A O 1
ATOM 718 N N . CYS A 1 91 ? 11.847 8.231 -15.207 1.00 69.81 91 CYS A N 1
ATOM 719 C CA . CYS A 1 91 ? 10.517 8.710 -15.546 1.00 69.81 91 CYS A CA 1
ATOM 720 C C . CYS A 1 91 ? 9.913 9.602 -14.450 1.00 69.81 91 CYS A C 1
ATOM 722 O O . CYS A 1 91 ? 9.696 9.187 -13.313 1.00 69.81 91 CYS A O 1
ATOM 724 N N . ARG A 1 92 ? 9.535 10.837 -14.815 1.00 66.44 92 ARG A N 1
ATOM 725 C CA . ARG A 1 92 ? 8.714 11.741 -13.979 1.00 66.44 92 ARG A CA 1
ATOM 726 C C . ARG A 1 92 ? 7.208 11.480 -14.143 1.00 66.44 92 ARG A C 1
ATOM 728 O O . ARG A 1 92 ? 6.411 12.420 -14.153 1.00 66.44 92 ARG A O 1
ATOM 735 N N . LEU A 1 93 ? 6.801 10.226 -14.332 1.00 65.00 93 LEU A N 1
ATOM 736 C CA . LEU A 1 93 ? 5.391 9.896 -14.536 1.00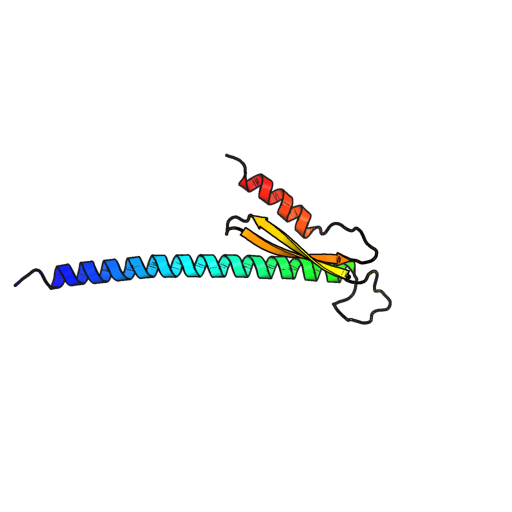 65.00 93 LEU A CA 1
ATOM 737 C C . LEU A 1 93 ? 4.579 10.091 -13.251 1.00 65.00 93 LEU A C 1
ATOM 739 O O . LEU A 1 93 ? 5.021 9.797 -12.140 1.00 65.00 93 LEU A O 1
ATOM 743 N N . LYS A 1 94 ? 3.362 10.612 -13.422 1.00 65.56 94 LYS A N 1
ATOM 744 C CA . LYS A 1 94 ? 2.384 10.772 -12.346 1.00 65.56 94 LYS A CA 1
ATOM 745 C C . LYS A 1 94 ? 1.584 9.477 -12.229 1.00 65.56 94 LYS A C 1
ATOM 747 O O . LYS A 1 94 ? 0.914 9.097 -13.183 1.00 65.56 94 LYS A O 1
ATOM 752 N N . HIS A 1 95 ? 1.618 8.852 -11.056 1.00 73.38 95 HIS A N 1
ATOM 753 C CA . HIS A 1 95 ? 0.744 7.724 -10.723 1.00 73.38 95 HIS A CA 1
ATOM 754 C C . HIS A 1 95 ? -0.731 8.150 -10.824 1.00 73.38 95 HIS A C 1
ATOM 756 O O . HIS A 1 95 ? -1.162 9.112 -10.174 1.00 73.38 95 HIS A O 1
ATOM 762 N N . LYS A 1 96 ? -1.506 7.447 -11.647 1.00 76.56 96 LYS A N 1
ATOM 763 C CA . LYS A 1 96 ? -2.945 7.629 -11.856 1.00 76.56 96 LYS A CA 1
ATOM 764 C C . LYS A 1 96 ? -3.707 7.409 -10.558 1.00 76.56 96 LYS A C 1
ATOM 766 O O . LYS A 1 96 ? -4.570 8.226 -10.237 1.00 76.56 96 LYS A O 1
ATOM 771 N N . SER A 1 97 ? -3.345 6.394 -9.774 1.00 76.19 97 SER A N 1
ATOM 772 C CA . SER A 1 97 ? -3.940 6.131 -8.455 1.00 76.19 97 SER A CA 1
ATOM 773 C C . SER A 1 97 ? -3.878 7.365 -7.542 1.00 76.19 97 SER A C 1
ATOM 775 O O . SER A 1 97 ? -4.894 7.795 -6.997 1.00 76.19 97 SER A O 1
ATOM 777 N N . LEU A 1 98 ? -2.726 8.043 -7.473 1.00 76.06 98 LEU A N 1
ATOM 778 C CA . LEU A 1 98 ? -2.570 9.283 -6.701 1.00 76.06 98 LEU A CA 1
ATOM 779 C C . LEU A 1 98 ? -3.423 10.442 -7.228 1.00 76.06 98 LEU A C 1
ATOM 781 O O . LEU A 1 98 ? -3.806 11.319 -6.449 1.00 76.06 98 LEU A O 1
ATOM 785 N N . SER A 1 99 ? -3.700 10.483 -8.533 1.00 72.31 99 SER A N 1
ATOM 786 C CA . SER A 1 99 ? -4.560 11.512 -9.125 1.00 72.31 99 SER A CA 1
ATOM 787 C C . SER A 1 99 ? -6.027 11.323 -8.726 1.00 72.31 99 SER A C 1
ATOM 789 O O . SER A 1 99 ? -6.662 12.286 -8.296 1.00 72.31 99 SER A O 1
ATOM 791 N N . VAL A 1 100 ? -6.518 10.080 -8.746 1.00 68.69 100 VAL A N 1
ATOM 792 C CA . VAL A 1 100 ? -7.880 9.708 -8.328 1.00 68.69 100 VAL A CA 1
ATOM 793 C C . VAL A 1 100 ? -8.070 9.980 -6.835 1.00 68.69 100 VAL A C 1
ATOM 795 O O . VAL A 1 100 ? -9.018 10.647 -6.425 1.00 68.69 100 VAL A O 1
ATOM 798 N N . ILE A 1 101 ? -7.099 9.567 -6.021 1.00 70.81 101 ILE A N 1
ATOM 799 C CA . ILE A 1 101 ? -7.076 9.803 -4.572 1.00 70.81 101 ILE A CA 1
ATOM 800 C C . ILE A 1 101 ? -7.083 11.306 -4.230 1.00 70.81 101 ILE A C 1
ATOM 802 O O . ILE A 1 101 ? -7.653 11.741 -3.228 1.00 70.81 101 ILE A O 1
ATOM 806 N N . ARG A 1 102 ? -6.443 12.145 -5.054 1.00 66.56 102 ARG A N 1
ATOM 807 C CA . ARG A 1 102 ? -6.442 13.599 -4.843 1.00 66.56 102 ARG A CA 1
ATOM 808 C C . ARG A 1 102 ? -7.817 14.220 -5.113 1.00 66.56 102 ARG A C 1
ATOM 810 O O . ARG A 1 102 ? -8.167 15.181 -4.430 1.00 66.56 102 ARG A O 1
ATOM 817 N N . GLN A 1 103 ? -8.583 13.691 -6.068 1.00 56.72 103 GLN A N 1
ATOM 818 C CA . GLN A 1 103 ? -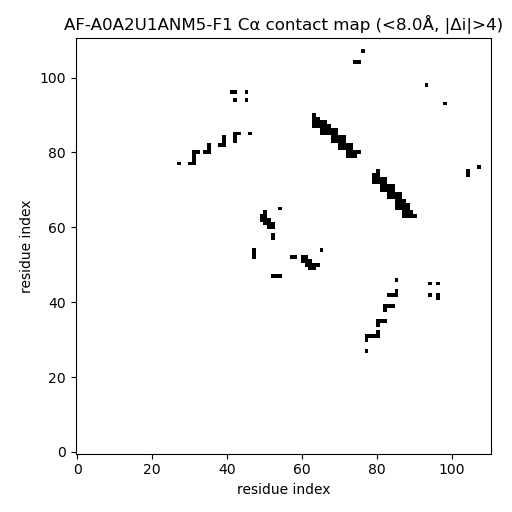9.931 14.177 -6.382 1.00 56.72 103 GLN A CA 1
ATOM 819 C C . GLN A 1 103 ? -10.934 13.852 -5.267 1.00 56.72 103 GLN A C 1
ATOM 821 O O . GLN A 1 103 ? -11.735 14.709 -4.899 1.00 56.72 103 GLN A O 1
ATOM 826 N N . SER A 1 104 ? -10.845 12.674 -4.646 1.00 54.81 104 SER A N 1
ATOM 827 C CA . SER A 1 104 ? -11.753 12.276 -3.559 1.00 54.81 104 SER A CA 1
ATOM 828 C C . SER A 1 104 ? -11.554 13.093 -2.271 1.00 54.81 104 SER A C 1
ATOM 830 O O . SER A 1 104 ? -12.528 13.408 -1.586 1.00 54.81 104 SER A O 1
ATOM 832 N N . LYS A 1 105 ? -10.331 13.566 -1.982 1.00 54.59 105 LYS A N 1
ATOM 833 C CA . LYS A 1 105 ? -10.076 14.511 -0.873 1.00 54.59 105 LYS A CA 1
ATOM 834 C C . LYS A 1 105 ? -10.820 15.847 -1.034 1.00 54.59 105 LYS A C 1
ATOM 836 O O . LYS A 1 105 ? -11.176 16.461 -0.033 1.00 54.59 105 LYS A O 1
ATOM 841 N N . ALA A 1 106 ? -11.059 16.303 -2.267 1.00 53.88 106 ALA A N 1
ATOM 842 C CA . ALA A 1 106 ? -11.845 17.513 -2.527 1.00 53.88 106 ALA A CA 1
ATOM 843 C C . ALA A 1 106 ? -13.347 17.301 -2.264 1.00 53.88 106 ALA A C 1
ATOM 845 O O . ALA A 1 106 ? -14.045 18.247 -1.912 1.00 53.88 106 ALA A O 1
ATOM 846 N N . VAL A 1 107 ? -13.829 16.061 -2.391 1.00 53.25 107 VAL A N 1
ATOM 847 C CA . VAL A 1 107 ? -15.223 15.688 -2.111 1.00 53.25 107 VAL A CA 1
ATOM 848 C C . VAL A 1 107 ? -15.493 15.666 -0.605 1.00 53.25 107 VAL A C 1
ATOM 850 O O . VAL A 1 107 ? -16.521 16.165 -0.169 1.00 53.25 107 VAL A O 1
ATOM 853 N N . LEU A 1 108 ? -14.543 15.183 0.202 1.00 55.12 108 LEU A N 1
ATOM 854 C CA . LEU A 1 108 ? -14.669 15.109 1.668 1.00 55.12 108 LEU A CA 1
ATOM 855 C C . LEU A 1 108 ? -14.524 16.463 2.395 1.00 55.12 108 LEU A C 1
ATOM 857 O O . LEU A 1 108 ? -14.644 16.508 3.614 1.00 55.12 108 LEU A O 1
ATOM 861 N N . LYS A 1 109 ? -14.229 17.554 1.674 1.00 54.62 109 LYS A N 1
ATOM 862 C CA . LYS A 1 109 ? -14.018 18.904 2.232 1.00 54.62 109 LYS A CA 1
ATOM 863 C C . LYS A 1 109 ? -15.150 19.893 1.911 1.00 54.62 109 LYS A C 1
ATOM 865 O O . LYS A 1 109 ? -14.984 21.084 2.163 1.00 54.62 109 LYS A O 1
ATOM 870 N N . LYS A 1 110 ? -16.249 19.426 1.307 1.00 37.69 110 LYS A N 1
ATOM 871 C CA . LYS A 1 110 ? -17.462 20.227 1.078 1.00 37.69 110 LYS A CA 1
ATOM 872 C C . LYS A 1 110 ? -18.352 20.196 2.334 1.00 37.69 110 LYS A C 1
ATOM 874 O O . LYS A 1 110 ? -18.345 19.159 2.996 1.00 37.69 110 LYS A O 1
ATOM 879 N N . PRO A 1 111 ? -19.015 21.321 2.670 1.00 50.75 111 PRO A N 1
ATOM 880 C CA . PRO A 1 111 ? -19.817 21.461 3.887 1.00 50.75 111 PRO A CA 1
ATOM 881 C C . PRO A 1 111 ? -20.977 20.466 3.940 1.00 50.75 111 PRO A C 1
ATOM 883 O O . PRO A 1 111 ? -21.490 20.108 2.853 1.00 50.75 111 PRO A O 1
#

Mean predicted aligned error: 10.34 Å

Radius of gyration: 23.21 Å; Cα contacts (8 Å, |Δi|>4): 91; chains: 1; bounding box: 50×31×71 Å